Protein AF-A0A7R9LMQ8-F1 (afdb_monomer)

Secondary 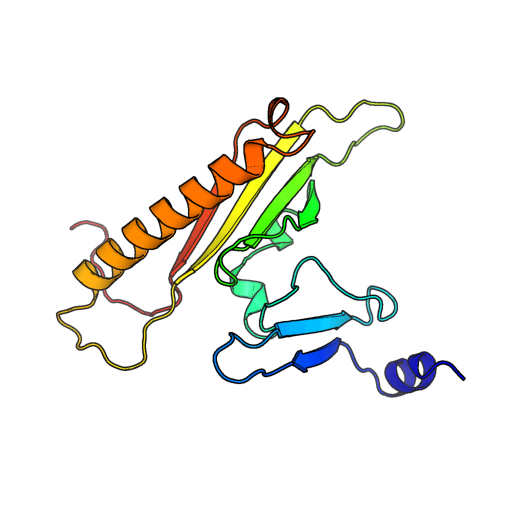structure (DSSP, 8-state):
--THHHHHHTT--EEEEEE--TTSPPEEEEEEGGGTT-B-GGGTTS-TTTGGGG-GGGGTTEEEEEEP-SSTT-EEEEEEEPPSSTTPPP--EEEEEEEEE---S---GGGHHHHHHHHHHHHHHHHHHHHHHHTTSTTGGGB-S-EEEEEE-S-----TT-

Structure (mmCIF, N/CA/C/O backbone):
data_AF-A0A7R9LMQ8-F1
#
_entry.id   AF-A0A7R9LMQ8-F1
#
loop_
_atom_site.group_PDB
_atom_site.id
_atom_site.type_symbol
_atom_site.label_atom_id
_atom_site.label_alt_id
_atom_site.label_comp_id
_atom_site.label_asym_id
_atom_site.label_entity_id
_atom_site.label_seq_id
_atom_site.pdbx_PDB_ins_code
_atom_site.Cartn_x
_atom_site.Cartn_y
_atom_site.Cartn_z
_atom_site.occupancy
_atom_site.B_iso_or_equiv
_atom_site.auth_seq_id
_atom_site.auth_comp_id
_atom_site.auth_asym_id
_atom_site.auth_atom_id
_atom_site.pdbx_PDB_model_num
ATOM 1 N N . MET A 1 1 ? -24.609 -24.306 -5.082 1.00 44.16 1 MET A N 1
ATOM 2 C CA . MET A 1 1 ? -23.343 -24.995 -4.746 1.00 44.16 1 MET A CA 1
ATOM 3 C C . MET A 1 1 ? -22.215 -23.982 -4.773 1.00 44.16 1 MET A C 1
ATOM 5 O O . MET A 1 1 ? -21.959 -23.384 -5.811 1.00 44.16 1 MET A O 1
ATOM 9 N N . THR A 1 2 ? -21.594 -23.713 -3.632 1.00 59.78 2 THR A N 1
ATOM 10 C CA . THR A 1 2 ? -20.476 -22.772 -3.517 1.00 59.78 2 THR A CA 1
ATOM 11 C C . THR A 1 2 ? -19.228 -23.406 -4.135 1.00 59.78 2 THR A C 1
ATOM 13 O O . THR A 1 2 ? -18.719 -24.389 -3.608 1.00 59.78 2 THR A O 1
ATOM 16 N N . ARG A 1 3 ? -18.695 -22.821 -5.219 1.00 84.44 3 ARG A N 1
ATOM 17 C CA . ARG A 1 3 ? -17.461 -23.268 -5.914 1.00 84.44 3 ARG A CA 1
ATOM 18 C C . ARG A 1 3 ? -16.195 -23.254 -5.032 1.00 84.44 3 ARG A C 1
ATOM 20 O O . ARG A 1 3 ? -15.119 -23.621 -5.485 1.00 84.44 3 ARG A O 1
ATOM 27 N N . LYS A 1 4 ? -16.316 -22.839 -3.766 1.00 89.44 4 LYS A N 1
ATOM 28 C CA . LYS A 1 4 ? -15.257 -22.843 -2.751 1.00 89.44 4 LYS A CA 1
ATOM 29 C C . LYS A 1 4 ? -14.644 -24.234 -2.565 1.00 89.44 4 LYS A C 1
ATOM 31 O O . LYS A 1 4 ? -13.426 -24.351 -2.619 1.00 89.44 4 LYS A O 1
ATOM 36 N N . ALA A 1 5 ? -15.470 -25.269 -2.395 1.00 91.50 5 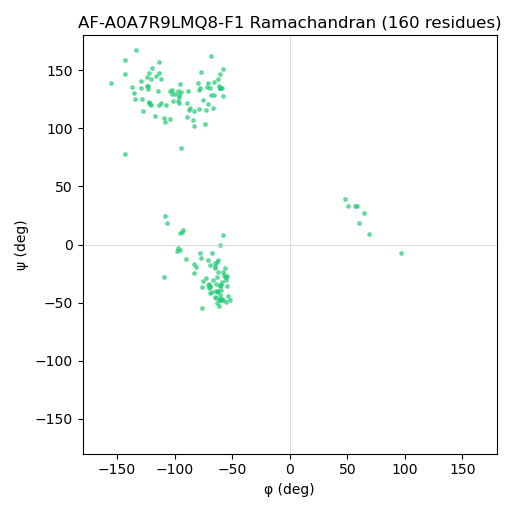ALA A N 1
ATOM 37 C CA . ALA A 1 5 ? -14.983 -26.633 -2.165 1.00 91.50 5 ALA A CA 1
ATOM 38 C C . ALA A 1 5 ? -14.124 -27.145 -3.337 1.00 91.50 5 ALA A C 1
ATOM 40 O O . ALA A 1 5 ? -13.111 -27.807 -3.123 1.00 91.50 5 ALA A O 1
ATOM 41 N N . ASP A 1 6 ? -14.474 -26.769 -4.571 1.00 93.88 6 ASP A N 1
ATOM 42 C CA . ASP A 1 6 ? -13.696 -27.127 -5.760 1.00 93.88 6 ASP A CA 1
ATOM 43 C C . ASP A 1 6 ? -12.327 -26.440 -5.775 1.00 93.88 6 ASP A C 1
ATOM 45 O O . ASP A 1 6 ? -11.325 -27.074 -6.102 1.00 93.88 6 ASP A O 1
ATOM 49 N N . LEU A 1 7 ? -12.253 -25.161 -5.388 1.00 94.31 7 LEU A N 1
ATOM 50 C CA . LEU A 1 7 ? -10.983 -24.432 -5.299 1.00 94.31 7 LEU A CA 1
ATOM 51 C C . LEU A 1 7 ? -10.056 -25.033 -4.230 1.00 94.31 7 LEU A C 1
ATOM 53 O O . LEU A 1 7 ? -8.853 -25.162 -4.456 1.00 94.31 7 LEU A O 1
ATOM 57 N N . GLU A 1 8 ? -10.613 -25.432 -3.082 1.00 93.69 8 GLU A N 1
ATOM 58 C CA . GLU A 1 8 ? -9.875 -26.107 -2.003 1.00 93.69 8 GLU A CA 1
ATOM 59 C C . GLU A 1 8 ? -9.363 -27.479 -2.444 1.00 93.69 8 GLU A C 1
ATOM 61 O O . GLU A 1 8 ? -8.180 -27.772 -2.271 1.00 93.69 8 GLU A O 1
ATOM 66 N N . LYS A 1 9 ? -10.214 -28.276 -3.105 1.00 95.75 9 LYS A N 1
ATOM 67 C CA . LYS A 1 9 ? -9.845 -29.585 -3.664 1.00 95.75 9 LYS A CA 1
ATOM 68 C C . LYS A 1 9 ? -8.640 -29.501 -4.607 1.00 95.75 9 LYS A C 1
ATOM 70 O O . LYS A 1 9 ? -7.808 -30.402 -4.611 1.00 95.75 9 LYS A O 1
ATOM 75 N N . HIS A 1 10 ? -8.523 -28.420 -5.379 1.00 95.81 10 HIS A N 1
ATOM 76 C CA . HIS A 1 10 ? -7.421 -28.206 -6.325 1.00 95.81 10 HIS A CA 1
ATOM 77 C C . HIS A 1 10 ? -6.251 -27.391 -5.745 1.00 95.81 10 HIS A C 1
ATOM 79 O O . HIS A 1 10 ? -5.364 -26.982 -6.490 1.00 95.81 10 HIS A O 1
ATOM 85 N N . SER A 1 11 ? -6.215 -27.151 -4.428 1.00 95.56 11 SER A N 1
ATOM 86 C CA . SER A 1 11 ? -5.126 -26.421 -3.754 1.00 95.56 11 SER A CA 1
ATOM 87 C C . SER A 1 11 ? -4.866 -25.009 -4.312 1.00 95.56 11 SER A C 1
ATOM 89 O O . SER A 1 11 ? -3.731 -24.519 -4.314 1.00 95.56 11 SER A O 1
ATOM 91 N N . ILE A 1 12 ? -5.913 -24.318 -4.776 1.00 95.50 12 ILE A N 1
ATOM 92 C CA . ILE A 1 12 ? -5.787 -22.973 -5.350 1.00 95.50 12 ILE A CA 1
ATOM 93 C C . ILE A 1 12 ? -5.535 -21.943 -4.241 1.00 95.50 12 ILE A C 1
ATOM 95 O O . ILE A 1 12 ? -6.435 -21.513 -3.535 1.00 95.50 12 ILE A O 1
ATOM 99 N N . ARG A 1 13 ? -4.297 -21.467 -4.083 1.00 93.69 13 ARG A N 1
ATOM 100 C CA . ARG A 1 13 ? -3.965 -20.510 -3.001 1.00 93.69 13 ARG A CA 1
ATOM 101 C C . ARG A 1 13 ? -4.627 -19.138 -3.160 1.00 93.69 13 ARG A C 1
ATOM 103 O O . ARG A 1 13 ? -4.861 -18.443 -2.167 1.00 93.69 13 ARG A O 1
ATOM 110 N N . ARG A 1 14 ? -4.855 -18.723 -4.405 1.00 92.75 14 ARG A N 1
ATOM 111 C CA . ARG A 1 14 ? -5.289 -17.378 -4.784 1.00 92.75 14 ARG A CA 1
ATOM 112 C C . ARG A 1 14 ? -6.021 -17.417 -6.120 1.00 92.75 14 ARG A C 1
ATOM 114 O O . ARG A 1 14 ? -5.540 -18.056 -7.048 1.00 92.75 14 ARG A O 1
ATOM 121 N N . VAL A 1 15 ? -7.101 -16.652 -6.225 1.00 93.69 15 VAL A N 1
ATOM 122 C CA . VAL A 1 15 ? -7.768 -16.314 -7.487 1.00 93.69 15 VAL A CA 1
ATOM 123 C C . VAL A 1 15 ? -7.802 -14.797 -7.607 1.00 93.69 15 VAL A C 1
ATOM 125 O O . VAL A 1 15 ? -8.145 -14.120 -6.639 1.00 93.69 15 VAL A O 1
ATOM 128 N N . THR A 1 16 ? -7.449 -14.263 -8.773 1.00 94.31 16 THR A N 1
ATOM 129 C CA . THR A 1 16 ? -7.455 -12.819 -9.019 1.00 94.31 16 THR A CA 1
ATOM 130 C C . THR A 1 16 ? -8.227 -12.515 -10.284 1.00 94.31 16 THR A C 1
ATOM 132 O O . THR A 1 16 ? -7.927 -13.058 -11.343 1.00 94.31 16 THR A O 1
ATOM 135 N N . PHE A 1 17 ? -9.213 -11.637 -10.163 1.00 94.75 17 PHE A N 1
ATOM 136 C CA . PHE A 1 17 ? -9.963 -11.112 -11.291 1.00 94.75 17 PHE A CA 1
ATOM 137 C C . PHE A 1 17 ? -9.376 -9.767 -11.688 1.00 94.75 17 PHE A C 1
ATOM 139 O O . PHE A 1 17 ? -9.139 -8.911 -10.833 1.00 94.75 17 PHE A O 1
ATOM 146 N N . ILE A 1 18 ? -9.144 -9.600 -12.985 1.00 93.75 18 ILE A N 1
ATOM 147 C CA . ILE A 1 18 ? -8.619 -8.370 -13.565 1.00 93.75 18 ILE A CA 1
ATOM 148 C C . ILE A 1 18 ? -9.719 -7.786 -14.439 1.00 93.75 18 ILE A C 1
ATOM 150 O O . ILE A 1 18 ? -10.191 -8.434 -15.372 1.00 93.75 18 ILE A O 1
ATOM 154 N N . VAL A 1 19 ? -10.144 -6.569 -14.116 1.00 93.12 19 VAL A N 1
ATOM 155 C CA . VAL A 1 19 ? -11.115 -5.817 -14.908 1.00 93.12 19 VAL A CA 1
ATOM 156 C C . VAL A 1 19 ? -10.359 -4.750 -15.681 1.00 93.12 19 VAL A C 1
ATOM 158 O O . VAL A 1 19 ? -9.889 -3.768 -15.101 1.00 93.12 19 VAL A O 1
ATOM 161 N N . CYS A 1 20 ? -10.256 -4.958 -16.989 1.00 92.75 20 CYS A N 1
ATOM 162 C CA . CYS A 1 20 ? -9.655 -4.017 -17.921 1.00 92.75 20 CYS A CA 1
ATOM 163 C C . CYS A 1 20 ? -10.758 -3.174 -18.564 1.00 92.75 20 CYS A C 1
ATOM 165 O O . CYS A 1 20 ? -11.715 -3.718 -19.109 1.00 92.75 20 CYS A O 1
ATOM 167 N N . ASP A 1 21 ? -10.617 -1.855 -18.495 1.00 88.56 21 ASP A N 1
ATOM 168 C CA . ASP A 1 21 ? -11.506 -0.896 -19.148 1.00 88.56 21 ASP A CA 1
ATOM 169 C C . ASP A 1 21 ? -10.662 -0.018 -20.076 1.00 88.56 21 ASP A C 1
ATOM 171 O O . ASP A 1 21 ? -9.479 0.232 -19.816 1.00 88.56 21 ASP A O 1
ATOM 175 N N . LYS A 1 22 ? -11.245 0.420 -21.190 1.00 88.12 22 LYS A N 1
ATOM 176 C CA . LYS A 1 22 ? -10.523 1.229 -22.169 1.00 88.12 22 LYS A CA 1
ATOM 177 C C . LYS A 1 22 ? -10.178 2.563 -21.497 1.00 88.12 22 LYS A C 1
ATOM 179 O O . LYS A 1 22 ? -11.044 3.201 -20.910 1.00 88.12 22 LYS A O 1
ATOM 184 N N . TYR A 1 23 ? -8.909 2.968 -21.563 1.00 85.69 23 TYR A N 1
ATOM 185 C CA . TYR A 1 23 ? -8.388 4.208 -20.958 1.00 85.69 23 TYR A CA 1
ATOM 186 C C . TYR A 1 23 ? -8.330 4.254 -19.419 1.00 85.69 23 TYR A C 1
ATOM 188 O O . TYR A 1 23 ? -8.033 5.310 -18.865 1.00 85.69 23 TYR A O 1
ATOM 196 N N . ARG A 1 24 ? -8.563 3.142 -18.708 1.00 83.94 24 ARG A N 1
ATOM 197 C CA . ARG A 1 24 ? -8.388 3.078 -17.247 1.00 83.94 24 ARG A CA 1
ATOM 198 C C . ARG A 1 24 ? -7.352 2.040 -16.852 1.00 83.94 24 ARG A C 1
ATOM 200 O O . ARG A 1 24 ? -7.164 1.035 -17.534 1.00 83.94 24 ARG A O 1
ATOM 207 N N . PHE A 1 25 ? -6.699 2.276 -15.717 1.00 82.06 25 PHE A N 1
ATOM 208 C CA . PHE A 1 25 ? -5.757 1.312 -15.164 1.00 82.06 25 PHE A CA 1
ATOM 209 C C . PHE A 1 25 ? -6.497 0.022 -14.739 1.00 82.06 25 PHE A C 1
ATOM 211 O O . PHE A 1 25 ? -7.623 0.112 -14.228 1.00 82.06 25 PHE A O 1
ATOM 218 N N . PRO A 1 26 ? -5.920 -1.175 -14.977 1.00 89.19 26 PRO A N 1
ATOM 219 C CA . PRO A 1 26 ? -6.576 -2.436 -14.650 1.00 89.19 26 PRO A CA 1
ATOM 220 C C . PRO A 1 26 ? -6.909 -2.543 -13.162 1.00 89.19 26 PRO A C 1
ATOM 222 O O . PRO A 1 26 ? -6.070 -2.286 -12.301 1.00 89.19 26 PRO A O 1
ATOM 225 N N . ARG A 1 27 ? -8.129 -2.984 -12.850 1.00 89.94 27 ARG A N 1
ATOM 226 C CA . ARG A 1 27 ? -8.566 -3.194 -11.466 1.00 89.94 27 ARG A CA 1
ATOM 227 C C . ARG A 1 27 ? -8.410 -4.658 -11.083 1.00 89.94 27 ARG A C 1
ATOM 229 O O . ARG A 1 27 ? -9.001 -5.527 -11.717 1.00 89.94 27 ARG A O 1
ATOM 236 N N . TYR A 1 28 ? -7.660 -4.903 -10.017 1.00 91.88 28 TYR A N 1
ATOM 237 C CA . TYR A 1 28 ? -7.396 -6.235 -9.475 1.00 91.88 28 TYR A CA 1
ATOM 238 C C . TYR A 1 28 ? -8.254 -6.510 -8.239 1.00 91.88 28 TYR A C 1
ATOM 240 O O . TYR A 1 28 ? -8.303 -5.682 -7.325 1.00 91.88 28 TYR A O 1
ATOM 248 N N . PHE A 1 29 ? -8.870 -7.690 -8.201 1.00 94.06 29 PHE A N 1
ATOM 249 C CA . PHE A 1 29 ? -9.648 -8.200 -7.071 1.00 94.06 29 PHE A CA 1
ATOM 250 C C . PHE A 1 29 ? -9.136 -9.589 -6.710 1.00 94.06 29 PHE A C 1
ATOM 252 O O . PHE A 1 29 ? -9.228 -10.514 -7.519 1.00 94.06 29 PHE A O 1
ATOM 259 N N . THR A 1 30 ? -8.564 -9.733 -5.518 1.00 93.56 30 THR A N 1
ATOM 260 C CA . THR A 1 30 ? -7.829 -10.940 -5.124 1.00 93.56 30 THR A CA 1
ATOM 261 C C . THR A 1 30 ? -8.535 -11.664 -3.992 1.00 93.56 30 THR A C 1
ATOM 263 O O . THR A 1 30 ? -8.876 -11.062 -2.985 1.00 93.56 30 THR A O 1
ATOM 266 N N . TYR A 1 31 ? -8.698 -12.975 -4.133 1.00 94.06 31 TYR A N 1
ATOM 267 C CA . TYR A 1 31 ? -9.368 -13.854 -3.180 1.00 94.06 31 TYR A CA 1
ATOM 268 C C . TYR A 1 31 ? -8.383 -14.938 -2.751 1.00 94.06 31 TYR A C 1
ATOM 270 O O . TYR A 1 31 ? -7.834 -15.648 -3.597 1.00 94.06 31 TYR A O 1
ATOM 278 N N . ARG A 1 32 ? -8.116 -15.062 -1.446 1.00 92.25 32 ARG A N 1
ATOM 279 C CA . ARG A 1 32 ? -7.079 -15.969 -0.917 1.00 92.25 32 ARG A CA 1
ATOM 280 C C . ARG A 1 32 ? -7.672 -17.125 -0.125 1.00 92.25 32 ARG A C 1
ATOM 282 O O . ARG A 1 32 ? -8.565 -16.921 0.695 1.00 92.25 32 ARG A O 1
ATOM 289 N N . PHE A 1 33 ? -7.071 -18.305 -0.265 1.00 93.50 33 PHE A N 1
ATOM 290 C CA . PHE A 1 33 ? -7.426 -19.505 0.498 1.00 93.50 33 PHE A CA 1
ATOM 291 C C . PHE A 1 33 ? -7.410 -19.260 2.016 1.00 93.50 33 PHE A C 1
ATOM 293 O O . PHE A 1 33 ? -8.360 -19.609 2.708 1.00 93.50 33 PHE A O 1
ATOM 300 N N . ARG A 1 34 ? -6.378 -18.567 2.528 1.00 90.62 34 ARG A N 1
ATOM 301 C CA . ARG A 1 34 ? -6.216 -18.281 3.970 1.00 90.62 34 ARG A CA 1
ATOM 302 C C . ARG A 1 34 ? -7.391 -17.520 4.598 1.00 90.62 34 ARG A C 1
ATOM 304 O O . ARG A 1 34 ? -7.569 -17.567 5.806 1.00 90.62 34 ARG A O 1
ATOM 311 N N . SER A 1 35 ? -8.143 -16.790 3.776 1.00 90.12 35 SER A N 1
ATOM 312 C CA . SER A 1 35 ? -9.297 -15.983 4.176 1.00 90.12 35 SER A CA 1
ATOM 313 C C . SER A 1 35 ? -10.611 -16.634 3.730 1.00 90.12 35 SER A C 1
ATOM 315 O O . SER A 1 35 ? -11.622 -15.955 3.596 1.00 90.12 35 SER A O 1
ATOM 317 N N . GLY A 1 36 ? -10.598 -17.935 3.414 1.00 92.56 36 GLY A N 1
ATOM 318 C CA . GLY A 1 36 ? -11.767 -18.662 2.923 1.00 92.56 36 GLY A CA 1
ATOM 319 C C . GLY A 1 36 ? -12.276 -18.179 1.562 1.00 92.56 36 GLY A C 1
ATOM 320 O O . GLY A 1 36 ? -13.467 -18.315 1.297 1.00 92.56 36 GLY A O 1
ATOM 321 N N . TYR A 1 37 ? -11.395 -17.616 0.726 1.00 93.38 37 TYR A N 1
ATOM 322 C CA . TYR A 1 37 ? -11.721 -16.939 -0.537 1.00 93.38 37 TYR A CA 1
ATOM 323 C C . TYR A 1 37 ? -12.675 -15.748 -0.384 1.00 93.38 37 TYR A C 1
ATOM 325 O O . TYR A 1 37 ? -13.456 -15.458 -1.286 1.00 93.38 37 TYR A O 1
ATOM 333 N N . VAL A 1 38 ? -12.592 -15.028 0.735 1.00 93.62 38 VAL A N 1
ATOM 334 C CA . VAL A 1 38 ? -13.103 -13.654 0.838 1.00 93.62 38 VAL A CA 1
ATOM 335 C C . VAL A 1 38 ? -12.115 -12.702 0.154 1.00 93.62 38 VAL A C 1
ATOM 337 O O . VAL A 1 38 ? -10.911 -12.983 0.105 1.00 93.62 38 VAL A O 1
ATOM 340 N N . GLU A 1 39 ? -12.626 -11.610 -0.421 1.00 93.12 39 GLU A N 1
ATOM 341 C CA . GLU A 1 39 ? -11.791 -10.608 -1.082 1.00 93.12 39 GLU A CA 1
ATOM 342 C C . GLU A 1 39 ? -10.792 -9.998 -0.095 1.00 93.12 39 GLU A C 1
ATOM 344 O O . GLU A 1 39 ? -11.123 -9.610 1.024 1.00 93.12 39 GLU A O 1
ATOM 349 N N . ASP A 1 40 ? -9.553 -9.896 -0.543 1.00 91.94 40 ASP A N 1
ATOM 350 C CA . ASP A 1 40 ? -8.448 -9.307 0.177 1.00 91.94 40 ASP A CA 1
ATOM 351 C C . ASP A 1 40 ? -8.287 -7.836 -0.210 1.00 91.94 40 ASP A C 1
ATOM 353 O O . ASP A 1 40 ? -7.488 -7.476 -1.078 1.00 91.94 40 ASP A O 1
ATOM 357 N N . THR A 1 41 ? -9.078 -6.984 0.438 1.00 91.38 41 THR A N 1
ATOM 358 C CA . THR A 1 41 ? -9.164 -5.547 0.139 1.00 91.38 41 THR A CA 1
ATOM 359 C C . THR A 1 41 ? -7.850 -4.798 0.358 1.00 91.38 41 THR A C 1
ATOM 361 O O . THR A 1 41 ? -7.615 -3.784 -0.292 1.00 91.38 41 THR A O 1
ATOM 364 N N . ILE A 1 42 ? -6.962 -5.329 1.204 1.00 91.38 42 ILE A N 1
ATOM 365 C CA . ILE A 1 42 ? -5.626 -4.775 1.463 1.00 91.38 42 ILE A CA 1
ATOM 366 C C . ILE A 1 42 ? -4.779 -4.713 0.188 1.00 91.38 42 ILE A C 1
ATOM 368 O O . ILE A 1 42 ? -4.014 -3.777 0.016 1.00 91.38 42 ILE A O 1
ATOM 372 N N . TYR A 1 43 ? -4.923 -5.674 -0.725 1.00 86.75 43 TYR A N 1
ATOM 373 C CA . TYR A 1 43 ? -4.168 -5.704 -1.985 1.00 86.75 43 TYR A CA 1
ATOM 374 C C . TYR A 1 43 ? -5.054 -5.373 -3.194 1.00 86.75 43 TYR A C 1
ATOM 376 O O . TYR A 1 43 ? -4.777 -5.805 -4.317 1.00 86.75 43 TYR A O 1
ATOM 384 N N . ARG A 1 44 ? -6.156 -4.645 -2.978 1.00 90.19 44 ARG A N 1
ATOM 385 C CA . ARG A 1 44 ? -7.049 -4.224 -4.060 1.00 90.19 44 ARG A CA 1
ATOM 386 C C . ARG A 1 44 ? -6.306 -3.305 -5.035 1.00 90.19 44 ARG A C 1
ATOM 388 O O . ARG A 1 44 ? -5.472 -2.500 -4.636 1.00 90.19 44 ARG A O 1
ATOM 395 N N . HIS A 1 45 ? -6.618 -3.455 -6.325 1.00 87.75 45 HIS A N 1
ATOM 396 C CA . HIS A 1 45 ? -5.993 -2.712 -7.432 1.00 87.75 45 HIS A CA 1
ATOM 397 C C . HIS A 1 45 ? -4.483 -2.921 -7.567 1.00 87.75 45 HIS A C 1
ATOM 399 O O . HIS A 1 45 ? -3.811 -2.175 -8.270 1.00 87.75 45 HIS A O 1
ATOM 405 N N . PHE A 1 46 ? -3.971 -3.995 -6.968 1.00 84.81 46 PHE A N 1
ATOM 406 C CA . PHE A 1 46 ? -2.574 -4.353 -7.056 1.00 84.81 46 PHE A CA 1
ATOM 407 C C . PHE A 1 46 ? -2.371 -5.737 -7.666 1.00 84.81 46 PHE A C 1
ATOM 409 O O . PHE A 1 46 ? -3.130 -6.665 -7.379 1.00 84.81 46 PHE A O 1
ATOM 416 N N . ASP A 1 47 ? -1.321 -5.883 -8.480 1.00 83.56 47 ASP A N 1
ATOM 417 C CA . ASP A 1 47 ? -0.904 -7.189 -8.985 1.00 83.56 47 ASP A CA 1
ATOM 418 C C . ASP A 1 47 ? -0.389 -8.044 -7.813 1.00 83.56 47 ASP A C 1
ATOM 420 O O . ASP A 1 47 ? 0.633 -7.723 -7.193 1.00 83.56 47 ASP A O 1
ATOM 424 N N . PRO A 1 48 ? -1.040 -9.174 -7.505 1.00 82.38 48 PRO A N 1
ATOM 425 C CA . PRO A 1 48 ? -0.643 -10.019 -6.390 1.00 82.38 48 PRO A CA 1
ATOM 426 C C . PRO A 1 48 ? 0.738 -10.657 -6.537 1.00 82.38 48 PRO A C 1
ATOM 428 O O . PRO A 1 48 ? 1.273 -11.152 -5.542 1.00 82.38 48 PRO A O 1
ATOM 431 N N . ALA A 1 49 ? 1.300 -10.719 -7.746 1.00 84.62 49 ALA A N 1
ATOM 432 C CA . ALA A 1 49 ? 2.677 -11.155 -7.954 1.00 84.62 49 ALA A CA 1
ATOM 433 C C . ALA A 1 49 ? 3.680 -10.119 -7.438 1.00 84.62 49 ALA A C 1
ATOM 435 O O . ALA A 1 49 ? 4.704 -10.495 -6.880 1.00 84.62 49 ALA A O 1
ATOM 436 N N . LEU A 1 50 ? 3.356 -8.830 -7.547 1.00 84.31 50 LEU A N 1
ATOM 437 C CA . LEU A 1 50 ? 4.213 -7.733 -7.101 1.00 84.31 50 LEU A CA 1
ATOM 438 C C . LEU A 1 50 ? 3.948 -7.339 -5.642 1.00 84.31 50 LEU A C 1
ATOM 440 O O . LEU A 1 50 ? 4.693 -6.545 -5.078 1.00 84.31 50 LEU A O 1
ATOM 444 N N . ALA A 1 51 ? 2.856 -7.825 -5.035 1.00 86.50 51 ALA A N 1
ATOM 445 C CA . ALA A 1 51 ? 2.323 -7.338 -3.754 1.00 86.50 51 ALA A CA 1
ATOM 446 C C . ALA A 1 51 ? 3.340 -7.338 -2.605 1.00 86.50 51 ALA A C 1
ATOM 448 O O . ALA A 1 51 ? 3.249 -6.530 -1.680 1.00 86.50 51 ALA A O 1
ATOM 449 N N . PHE A 1 52 ? 4.327 -8.230 -2.671 1.00 89.12 52 PHE A N 1
ATOM 450 C CA . PHE A 1 52 ? 5.396 -8.313 -1.684 1.00 89.12 52 PHE A CA 1
ATOM 451 C C . PHE A 1 52 ? 6.265 -7.048 -1.635 1.00 89.12 52 PHE A C 1
ATOM 453 O O . PHE A 1 52 ? 6.763 -6.717 -0.563 1.00 89.12 52 PHE A O 1
ATOM 460 N N . HIS A 1 53 ? 6.390 -6.309 -2.744 1.00 91.50 53 HIS A N 1
ATOM 461 C CA . HIS A 1 53 ? 7.141 -5.056 -2.800 1.00 91.50 53 HIS A CA 1
ATOM 462 C C . HIS A 1 53 ? 6.525 -3.954 -1.932 1.00 91.50 53 HIS A C 1
ATOM 464 O O . HIS A 1 53 ? 7.231 -3.027 -1.555 1.00 91.50 53 HIS A O 1
ATOM 470 N N . LEU A 1 54 ? 5.242 -4.049 -1.568 1.00 92.50 54 LEU A N 1
ATOM 471 C CA . LEU A 1 54 ? 4.639 -3.116 -0.615 1.00 92.50 54 LEU A CA 1
ATOM 472 C C . LEU A 1 54 ? 5.037 -3.423 0.833 1.00 92.50 54 LEU A C 1
ATOM 474 O O . LEU A 1 54 ? 4.759 -2.615 1.706 1.00 92.50 54 LEU A O 1
ATOM 478 N N . GLU A 1 55 ? 5.654 -4.569 1.128 1.00 94.19 55 GLU A N 1
ATOM 479 C CA . GLU A 1 55 ? 6.099 -4.957 2.474 1.00 94.19 55 GLU A CA 1
ATOM 480 C C . GLU A 1 55 ? 5.024 -4.834 3.573 1.00 94.19 55 GLU A C 1
ATOM 482 O O . GLU A 1 55 ? 5.324 -4.571 4.740 1.00 94.19 55 GLU A O 1
ATOM 487 N N . ILE A 1 56 ? 3.754 -5.077 3.230 1.00 92.88 56 ILE A N 1
ATOM 488 C CA . ILE A 1 56 ? 2.617 -4.987 4.167 1.00 92.88 56 ILE A CA 1
ATOM 489 C C . ILE A 1 56 ? 2.817 -5.866 5.411 1.00 92.88 56 ILE A C 1
ATOM 491 O O . ILE A 1 56 ? 2.356 -5.528 6.497 1.00 92.88 56 ILE A O 1
ATOM 495 N N . ASN A 1 57 ? 3.575 -6.961 5.298 1.00 92.31 57 ASN A N 1
ATOM 496 C CA . ASN A 1 57 ? 3.919 -7.825 6.430 1.00 92.31 57 ASN A CA 1
ATOM 497 C C . ASN A 1 57 ? 4.630 -7.083 7.579 1.00 92.31 57 ASN A C 1
ATOM 499 O O . ASN A 1 57 ? 4.511 -7.500 8.731 1.00 92.31 57 ASN A O 1
ATOM 503 N N . ARG A 1 58 ? 5.328 -5.972 7.303 1.00 96.12 58 ARG A N 1
ATOM 504 C CA . ARG A 1 58 ? 5.960 -5.130 8.336 1.00 96.12 58 ARG A CA 1
ATOM 505 C C . ARG A 1 58 ? 4.942 -4.384 9.198 1.00 96.12 58 ARG A C 1
ATOM 507 O O . ARG A 1 58 ? 5.275 -3.972 10.301 1.00 96.12 58 ARG A O 1
ATOM 514 N N . LEU A 1 59 ? 3.699 -4.265 8.734 1.00 96.00 59 LEU A N 1
ATOM 515 C CA . LEU A 1 59 ? 2.594 -3.624 9.446 1.00 96.00 59 LEU A CA 1
ATOM 516 C C . LEU A 1 59 ? 1.749 -4.609 10.271 1.00 96.00 59 LEU A C 1
ATOM 518 O O . LEU A 1 59 ? 0.676 -4.251 10.740 1.00 96.00 59 LEU A O 1
ATOM 522 N N . ARG A 1 60 ? 2.209 -5.851 10.483 1.00 93.81 60 ARG A N 1
ATOM 523 C CA . ARG A 1 60 ? 1.447 -6.915 11.175 1.00 93.81 60 ARG A CA 1
ATOM 524 C C . ARG A 1 60 ? 0.957 -6.568 12.589 1.00 93.81 60 ARG A C 1
ATOM 526 O O . ARG A 1 60 ? 0.049 -7.238 13.082 1.00 93.81 60 ARG A O 1
ATOM 533 N N . ASN A 1 61 ? 1.569 -5.573 13.230 1.00 93.88 61 ASN A N 1
ATOM 534 C CA . ASN A 1 61 ? 1.207 -5.087 14.564 1.00 93.88 61 ASN A CA 1
ATOM 535 C C . ASN A 1 61 ? -0.040 -4.184 14.548 1.00 93.88 61 ASN A C 1
ATOM 537 O O . ASN A 1 61 ? -0.549 -3.839 15.610 1.00 93.88 61 ASN A O 1
ATOM 541 N N . TYR A 1 62 ? -0.536 -3.834 13.361 1.00 95.44 62 TYR A N 1
ATOM 542 C CA . TYR A 1 62 ? -1.723 -3.018 13.156 1.00 95.44 62 TYR A CA 1
ATOM 543 C C . TYR A 1 62 ? -2.835 -3.846 12.507 1.00 95.44 62 TYR A C 1
ATOM 545 O O . TYR A 1 62 ? -2.579 -4.744 11.697 1.00 95.44 62 TYR A O 1
ATOM 553 N N . ASP A 1 63 ? -4.073 -3.525 12.854 1.00 94.38 63 ASP A N 1
ATOM 554 C CA . ASP A 1 63 ? -5.247 -3.861 12.062 1.00 94.38 63 ASP A CA 1
ATOM 555 C C . ASP A 1 63 ? -5.404 -2.792 10.984 1.00 94.38 63 ASP A C 1
ATOM 557 O O . ASP A 1 63 ? -5.575 -1.609 11.284 1.00 94.38 63 ASP A O 1
ATOM 561 N N . LEU A 1 64 ? -5.255 -3.211 9.727 1.00 95.69 64 LEU A N 1
ATOM 562 C CA . LEU A 1 64 ? -5.210 -2.310 8.583 1.00 95.69 64 LEU A CA 1
ATOM 563 C C . LEU A 1 64 ? -6.580 -2.165 7.933 1.00 95.69 64 LEU A C 1
ATOM 565 O O . LEU A 1 64 ? -7.275 -3.147 7.675 1.00 95.69 64 LEU A O 1
ATOM 569 N N . GLU A 1 65 ? -6.893 -0.932 7.577 1.00 95.06 65 GLU A N 1
ATOM 570 C CA . GLU A 1 65 ? -8.030 -0.540 6.764 1.00 95.06 65 GLU A CA 1
ATOM 571 C C . GLU A 1 65 ? -7.497 0.187 5.526 1.00 95.06 65 GLU A C 1
ATOM 573 O O . GLU A 1 65 ? -6.773 1.172 5.648 1.00 95.06 65 GLU A O 1
ATOM 578 N N . ALA A 1 66 ? -7.793 -0.328 4.330 1.00 94.88 66 ALA A N 1
ATOM 579 C CA . ALA A 1 66 ? -7.378 0.314 3.085 1.00 94.88 66 ALA A CA 1
ATOM 580 C C . ALA A 1 66 ? -8.254 1.544 2.819 1.00 94.88 66 ALA A C 1
ATOM 582 O O . ALA A 1 66 ? -9.479 1.425 2.747 1.00 94.88 66 ALA A O 1
ATOM 583 N N . ILE A 1 67 ? -7.623 2.703 2.650 1.00 94.81 67 ILE A N 1
ATOM 584 C CA . ILE A 1 67 ? -8.299 3.962 2.337 1.00 94.81 67 ILE A CA 1
ATOM 585 C C . ILE A 1 67 ? -8.249 4.167 0.817 1.00 94.81 67 ILE A C 1
ATOM 587 O O . ILE A 1 67 ? -7.172 4.040 0.229 1.00 94.81 67 ILE A O 1
ATOM 591 N N . PRO A 1 68 ? -9.386 4.444 0.153 1.00 91.19 68 PRO A N 1
ATOM 592 C CA . PRO A 1 68 ? -9.398 4.753 -1.271 1.00 91.19 68 PRO A CA 1
ATOM 593 C C . PRO A 1 68 ? -8.572 6.004 -1.580 1.00 91.19 68 PRO A C 1
ATOM 595 O O . PRO A 1 68 ? -8.724 7.022 -0.912 1.00 91.19 68 PRO A O 1
ATOM 598 N N . THR A 1 69 ? -7.752 5.921 -2.620 1.00 91.31 69 THR A N 1
ATOM 599 C CA . THR A 1 69 ? -6.902 7.003 -3.129 1.00 91.31 69 THR A CA 1
ATOM 600 C C . THR A 1 69 ? -7.363 7.425 -4.521 1.00 91.31 69 THR A C 1
ATOM 602 O O . THR A 1 69 ? -8.012 6.647 -5.237 1.00 91.31 69 THR A O 1
ATOM 605 N N . ALA A 1 70 ? -7.037 8.651 -4.931 1.00 87.88 70 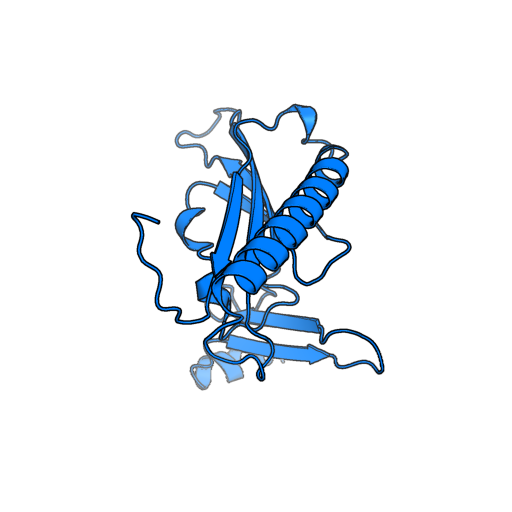ALA A N 1
ATOM 606 C CA . ALA A 1 70 ? -7.290 9.100 -6.301 1.00 87.88 70 ALA A CA 1
ATOM 607 C C . ALA A 1 70 ? -6.364 8.372 -7.290 1.00 87.88 70 ALA A C 1
ATOM 609 O O . ALA A 1 70 ? -6.775 8.003 -8.398 1.00 87.88 70 ALA A O 1
ATOM 610 N N . SER A 1 71 ? -5.127 8.107 -6.866 1.00 85.19 71 SER A N 1
ATOM 611 C CA . SER A 1 71 ? -4.132 7.373 -7.642 1.00 85.19 71 SER A CA 1
ATOM 612 C C . SER A 1 71 ? -4.069 5.889 -7.282 1.00 85.19 71 SER A C 1
ATOM 614 O O . SER A 1 71 ? -3.698 5.509 -6.175 1.00 85.19 71 SER A O 1
ATOM 616 N N . GLN A 1 72 ? -4.287 5.007 -8.267 1.00 83.62 72 GLN A N 1
ATOM 617 C CA . GLN A 1 72 ? -4.110 3.553 -8.090 1.00 83.62 72 GLN A CA 1
ATOM 618 C C . GLN A 1 72 ? -2.643 3.130 -7.869 1.00 83.62 72 GLN A C 1
ATOM 620 O O . GLN A 1 72 ? -2.380 1.959 -7.601 1.00 83.62 72 GLN A O 1
ATOM 625 N N . LYS A 1 73 ? -1.681 4.057 -8.000 1.00 85.50 73 LYS A N 1
ATOM 626 C CA . LYS A 1 73 ? -0.270 3.829 -7.648 1.00 85.50 73 LYS A CA 1
ATOM 627 C C . LYS A 1 73 ? -0.005 4.020 -6.151 1.00 85.50 73 LYS A C 1
ATOM 629 O O . LYS A 1 73 ? 1.046 3.590 -5.669 1.00 85.50 73 LYS A O 1
ATOM 634 N N . MET A 1 74 ? -0.920 4.679 -5.439 1.00 92.25 74 MET A N 1
ATOM 635 C CA . MET A 1 74 ? -0.806 4.961 -4.015 1.00 92.25 74 MET A CA 1
ATOM 636 C C . MET A 1 74 ? -1.652 3.985 -3.215 1.00 92.25 74 MET A C 1
ATOM 638 O O . MET A 1 74 ? -2.860 3.879 -3.412 1.00 92.25 74 MET A O 1
ATOM 642 N N . HIS A 1 75 ? -1.006 3.285 -2.286 1.00 94.62 75 HIS A N 1
ATOM 643 C CA . HIS A 1 75 ? -1.681 2.410 -1.340 1.00 94.62 75 HIS A CA 1
ATOM 644 C C . HIS A 1 75 ? -1.634 3.038 0.042 1.00 94.62 75 HIS A C 1
ATOM 646 O O . HIS A 1 75 ? -0.590 3.035 0.699 1.00 94.62 75 HIS A O 1
ATOM 652 N N . LEU A 1 76 ? -2.772 3.571 0.469 1.00 96.06 76 LEU A N 1
ATOM 653 C CA . LEU A 1 76 ? -2.939 4.208 1.763 1.00 96.06 76 LEU A CA 1
ATOM 654 C C . LEU A 1 76 ? -3.693 3.274 2.713 1.00 96.06 76 LEU A C 1
ATOM 656 O O . LEU A 1 76 ? -4.738 2.716 2.373 1.00 96.06 76 LEU A O 1
ATOM 660 N N . TYR A 1 77 ? -3.168 3.129 3.925 1.00 97.06 77 TYR A N 1
ATOM 661 C CA . TYR A 1 77 ? -3.775 2.321 4.975 1.00 97.06 77 TYR A CA 1
ATOM 662 C C . TYR A 1 77 ? -3.899 3.116 6.264 1.00 97.06 77 TYR A C 1
ATOM 664 O O . TYR A 1 77 ? -2.924 3.713 6.715 1.00 97.06 77 TYR A O 1
ATOM 672 N N . LEU A 1 78 ? -5.059 3.043 6.905 1.00 97.38 78 LEU A N 1
ATOM 673 C CA . LEU A 1 78 ? -5.210 3.390 8.310 1.00 97.38 78 LEU A CA 1
ATOM 674 C C . LEU A 1 78 ? -4.879 2.153 9.151 1.00 97.38 78 LEU A C 1
ATOM 676 O O . LEU A 1 78 ? -5.545 1.124 9.047 1.00 97.38 78 LEU A O 1
ATOM 680 N N . GLY A 1 79 ? -3.845 2.242 9.978 1.00 96.94 79 GLY A N 1
ATOM 681 C CA . GLY A 1 79 ? -3.478 1.212 10.937 1.00 96.94 79 GLY A CA 1
ATOM 682 C C . GLY A 1 79 ? -3.974 1.548 12.335 1.00 96.94 79 GLY A C 1
ATOM 683 O O . GLY A 1 79 ? -3.721 2.639 12.839 1.00 96.94 79 GLY A O 1
ATOM 684 N N . LYS A 1 80 ? -4.646 0.588 12.971 1.00 95.75 80 LYS A N 1
ATOM 685 C CA . LYS A 1 80 ? -5.060 0.635 14.380 1.00 95.75 80 LYS A CA 1
ATOM 686 C C . LYS A 1 80 ? -4.173 -0.334 15.150 1.00 95.75 80 LYS A C 1
ATOM 688 O O . LYS A 1 80 ? -4.125 -1.508 14.785 1.00 95.75 80 LYS A O 1
ATOM 693 N N . ALA A 1 81 ? -3.416 0.129 16.141 1.00 94.81 81 ALA A N 1
ATOM 694 C CA . ALA A 1 81 ? -2.507 -0.761 16.858 1.00 94.81 81 ALA A CA 1
ATOM 695 C C . ALA A 1 81 ? -3.280 -1.895 17.542 1.00 94.81 81 ALA A C 1
ATOM 697 O O . ALA A 1 81 ? -4.312 -1.672 18.180 1.00 94.81 81 ALA A O 1
ATOM 698 N N . LYS A 1 82 ? -2.773 -3.123 17.415 1.00 92.56 82 LYS A N 1
ATOM 699 C CA . LYS A 1 82 ? -3.375 -4.285 18.067 1.00 92.56 82 LYS A CA 1
ATOM 700 C C . LYS A 1 82 ? -3.192 -4.182 19.572 1.00 92.56 82 LYS A C 1
ATOM 702 O O . LYS A 1 82 ? -2.079 -4.007 20.065 1.00 92.56 82 LYS A O 1
ATOM 707 N N . VAL A 1 83 ? -4.291 -4.326 20.299 1.00 86.75 83 VAL A N 1
ATOM 708 C CA . VAL A 1 83 ? -4.283 -4.269 21.760 1.00 86.75 83 VAL A CA 1
ATOM 709 C C . VAL A 1 83 ? -3.761 -5.590 22.324 1.00 86.75 83 VAL A C 1
ATOM 711 O O . VAL A 1 83 ? -4.169 -6.662 21.882 1.00 86.75 83 VAL A O 1
ATOM 714 N N . MET A 1 84 ? -2.865 -5.520 23.311 1.00 73.31 84 MET A N 1
ATOM 715 C CA . MET A 1 84 ? -2.313 -6.710 23.972 1.00 73.31 84 MET A CA 1
ATOM 716 C C . MET A 1 84 ? -3.217 -7.265 25.084 1.00 73.31 84 MET A C 1
ATOM 718 O O . MET A 1 84 ? -3.146 -8.456 25.376 1.00 73.31 84 MET A O 1
ATOM 722 N N . ALA A 1 85 ? -4.076 -6.434 25.684 1.00 77.25 85 ALA A N 1
ATOM 723 C CA . ALA A 1 85 ? -4.967 -6.810 26.781 1.00 77.25 85 ALA A CA 1
ATOM 724 C C . ALA A 1 85 ? -6.448 -6.507 26.459 1.00 77.25 85 ALA A C 1
ATOM 726 O O . ALA A 1 85 ? -6.758 -5.416 25.970 1.00 77.25 85 ALA A O 1
ATOM 727 N N . PRO A 1 86 ? -7.391 -7.422 26.758 1.00 73.44 86 PRO A N 1
ATOM 728 C CA . PRO A 1 86 ? -8.821 -7.159 26.607 1.00 73.44 86 PRO A CA 1
ATOM 729 C C . PRO A 1 86 ? -9.261 -5.943 27.440 1.00 73.44 86 PRO A C 1
ATOM 731 O O . PRO A 1 86 ? -8.999 -5.887 28.638 1.00 73.44 86 PRO A O 1
ATOM 734 N N . GLY A 1 87 ? -9.942 -4.977 26.815 1.00 74.31 87 GLY A N 1
ATOM 735 C CA . GLY A 1 87 ? -10.511 -3.799 27.491 1.00 74.31 87 GLY A CA 1
ATOM 736 C C . GLY A 1 87 ? -9.656 -2.527 27.452 1.00 74.31 87 GLY A C 1
ATOM 737 O O . GLY A 1 87 ? -10.145 -1.463 27.828 1.00 74.31 87 GLY A O 1
ATOM 738 N N . GLN A 1 88 ? -8.419 -2.591 26.956 1.00 80.94 88 GLN A N 1
ATOM 739 C CA . GLN A 1 88 ? -7.609 -1.393 26.737 1.00 80.94 88 GLN A CA 1
ATOM 740 C C . GLN A 1 88 ? -8.037 -0.683 25.442 1.00 80.94 88 GLN A C 1
ATOM 742 O O . GLN A 1 88 ? -8.223 -1.307 24.396 1.00 80.94 88 GLN A O 1
ATOM 747 N N . GLN A 1 89 ? -8.214 0.639 25.515 1.00 80.94 89 GLN A N 1
ATOM 748 C CA . GLN A 1 89 ? -8.538 1.449 24.341 1.00 80.94 89 GLN A CA 1
ATOM 749 C C . GLN A 1 89 ? -7.324 1.557 23.413 1.00 80.94 89 GLN A C 1
ATOM 751 O O . GLN A 1 89 ? -6.197 1.749 23.870 1.00 80.94 89 GLN A O 1
ATOM 756 N N . VAL A 1 90 ? -7.564 1.461 22.103 1.00 85.06 90 VAL A N 1
ATOM 757 C CA . VAL A 1 90 ? -6.541 1.728 21.086 1.00 85.06 90 VAL A CA 1
ATOM 758 C C . VAL A 1 90 ? -6.271 3.228 21.068 1.00 85.06 90 VAL A C 1
ATOM 760 O O . VAL A 1 90 ? -7.187 4.015 20.830 1.00 85.06 90 VAL A O 1
ATOM 763 N N . THR A 1 91 ? -5.023 3.614 21.314 1.00 87.31 91 THR A N 1
ATOM 764 C CA . THR A 1 91 ? -4.572 5.012 21.255 1.00 87.31 91 THR A CA 1
ATOM 765 C C . THR A 1 91 ? -3.668 5.284 20.058 1.00 87.31 91 THR A C 1
ATOM 767 O O . THR A 1 91 ? -3.657 6.406 19.574 1.00 87.31 91 THR A O 1
ATOM 770 N N . ASP A 1 92 ? -2.940 4.273 19.572 1.00 93.12 92 ASP A N 1
ATOM 771 C CA . ASP A 1 92 ? -2.014 4.391 18.438 1.00 93.12 92 ASP A CA 1
ATOM 772 C C . ASP A 1 92 ? -2.757 4.122 17.118 1.00 93.12 92 ASP A C 1
ATOM 774 O O . ASP A 1 92 ? -3.187 2.994 16.826 1.00 93.12 92 ASP A O 1
ATOM 778 N N . PHE A 1 93 ? -2.922 5.194 16.343 1.00 96.56 93 PHE A N 1
ATOM 779 C CA . PHE A 1 93 ? -3.475 5.198 14.996 1.00 96.56 93 PHE A CA 1
ATOM 780 C C . PHE A 1 93 ? -2.456 5.830 14.060 1.00 96.56 93 PHE A C 1
ATOM 782 O O . PHE A 1 93 ? -1.911 6.881 14.374 1.00 96.56 93 PHE A O 1
ATOM 789 N N . ARG A 1 94 ? -2.239 5.244 12.881 1.00 97.56 94 ARG A N 1
ATOM 790 C CA . ARG A 1 94 ? -1.299 5.803 11.898 1.00 97.56 94 ARG A CA 1
ATOM 791 C C . ARG A 1 94 ? -1.801 5.628 10.485 1.00 97.56 94 ARG A C 1
ATOM 793 O O . ARG A 1 94 ? -2.393 4.600 10.157 1.00 97.56 94 ARG A O 1
ATOM 800 N N . PHE A 1 95 ? -1.482 6.580 9.629 1.00 98.19 95 PHE A N 1
ATOM 801 C CA . PHE A 1 95 ? -1.545 6.406 8.191 1.00 98.19 95 PHE A CA 1
ATOM 802 C C . PHE A 1 95 ? -0.225 5.856 7.655 1.00 98.19 95 PHE A C 1
ATOM 804 O O . PHE A 1 95 ? 0.861 6.353 7.957 1.00 98.19 95 PHE A O 1
ATOM 811 N N . PHE A 1 96 ? -0.338 4.828 6.821 1.00 98.00 96 PHE A N 1
A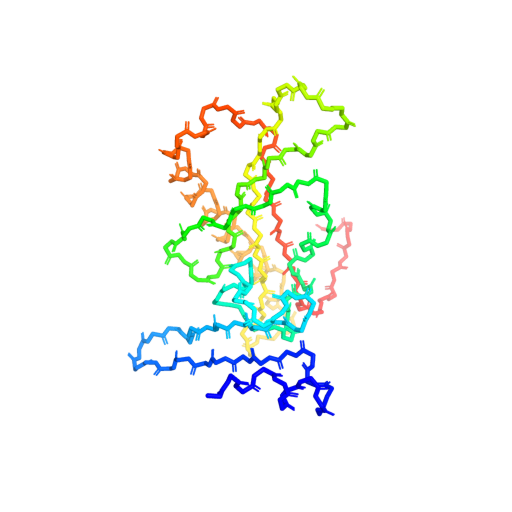TOM 812 C CA . PHE A 1 96 ? 0.763 4.235 6.079 1.00 98.00 96 PHE A CA 1
ATOM 813 C C . PHE A 1 96 ? 0.511 4.421 4.589 1.00 98.00 96 PHE A C 1
ATOM 815 O O . PHE A 1 96 ? -0.367 3.762 4.032 1.00 98.00 96 PHE A O 1
ATOM 822 N N . VAL A 1 97 ? 1.301 5.270 3.937 1.00 96.94 97 VAL A N 1
ATOM 823 C CA . VAL A 1 97 ? 1.327 5.371 2.474 1.00 96.94 97 VAL A CA 1
ATOM 824 C C . VAL A 1 97 ? 2.449 4.488 1.955 1.00 96.94 97 VAL A C 1
ATOM 826 O O . VAL A 1 97 ? 3.571 4.522 2.463 1.00 96.94 97 VAL A O 1
ATOM 829 N N . ARG A 1 98 ? 2.156 3.655 0.960 1.00 95.69 98 ARG A N 1
ATOM 830 C CA . ARG A 1 98 ? 3.122 2.743 0.348 1.00 95.69 98 ARG A CA 1
ATOM 831 C C . ARG A 1 98 ? 2.990 2.797 -1.165 1.00 95.69 98 ARG A C 1
ATOM 833 O O . ARG A 1 98 ? 1.894 2.637 -1.697 1.00 95.69 98 ARG A O 1
ATOM 840 N N . THR A 1 99 ? 4.108 2.971 -1.858 1.00 93.25 99 THR A N 1
ATOM 841 C CA . THR A 1 99 ? 4.140 2.992 -3.322 1.00 93.25 99 THR A CA 1
ATOM 842 C C . THR A 1 99 ? 5.399 2.329 -3.863 1.00 93.25 99 THR A C 1
ATOM 844 O O . THR A 1 99 ? 6.398 2.156 -3.160 1.00 93.25 99 THR A O 1
ATOM 847 N N . ILE A 1 100 ? 5.321 1.904 -5.120 1.00 90.25 100 ILE A N 1
ATOM 848 C CA . ILE A 1 100 ? 6.386 1.202 -5.822 1.00 90.25 100 ILE A CA 1
ATOM 849 C C . ILE A 1 100 ? 6.744 1.997 -7.069 1.00 90.25 100 ILE A C 1
ATOM 851 O O . ILE A 1 100 ? 5.916 2.196 -7.961 1.00 90.25 100 ILE A O 1
ATOM 855 N N . ILE A 1 101 ? 8.008 2.387 -7.141 1.00 87.00 101 ILE A N 1
ATOM 856 C CA . ILE A 1 101 ? 8.607 3.074 -8.274 1.00 87.00 101 ILE A CA 1
ATOM 857 C C . ILE A 1 101 ? 9.128 2.006 -9.218 1.00 87.00 101 ILE A C 1
ATOM 859 O O . ILE A 1 101 ? 9.931 1.147 -8.845 1.00 87.00 101 ILE A O 1
ATOM 863 N N . ARG A 1 102 ? 8.630 2.047 -10.451 1.00 79.69 102 ARG A N 1
ATOM 864 C CA . ARG A 1 102 ? 9.049 1.176 -11.547 1.00 79.69 102 ARG A CA 1
ATOM 865 C C . ARG A 1 102 ? 9.665 2.039 -12.631 1.00 79.69 102 ARG A C 1
ATOM 867 O O . ARG A 1 102 ? 9.210 3.152 -12.868 1.00 79.69 102 ARG A O 1
ATOM 874 N N . HIS A 1 103 ? 10.671 1.495 -13.294 1.00 71.06 103 HIS A N 1
ATOM 875 C CA . HIS A 1 103 ? 11.228 2.095 -14.493 1.00 71.06 103 HIS A CA 1
ATOM 876 C C . HIS A 1 103 ? 10.220 1.908 -15.633 1.00 71.06 103 HIS A C 1
ATOM 878 O O . HIS A 1 1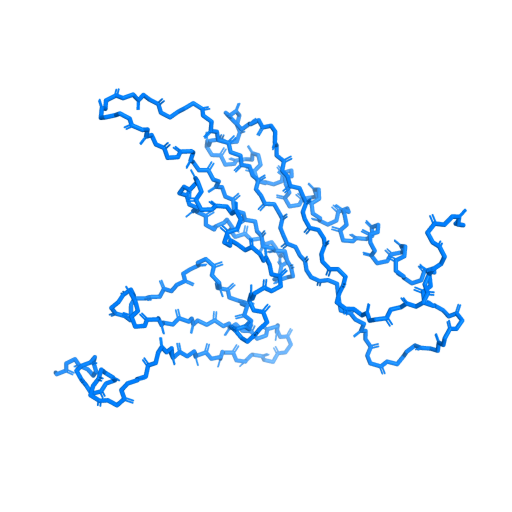03 ? 9.675 0.814 -15.781 1.00 71.06 103 HIS A O 1
ATOM 884 N N . SER A 1 104 ? 9.959 2.936 -16.437 1.00 59.47 104 SER A N 1
ATOM 885 C CA . SER A 1 104 ? 9.398 2.722 -17.774 1.00 59.47 104 SER A CA 1
ATOM 886 C C . SER A 1 104 ? 10.484 2.056 -18.619 1.00 59.47 104 SER A C 1
ATOM 888 O O . SER A 1 104 ? 11.637 2.457 -18.539 1.00 59.47 104 SER A 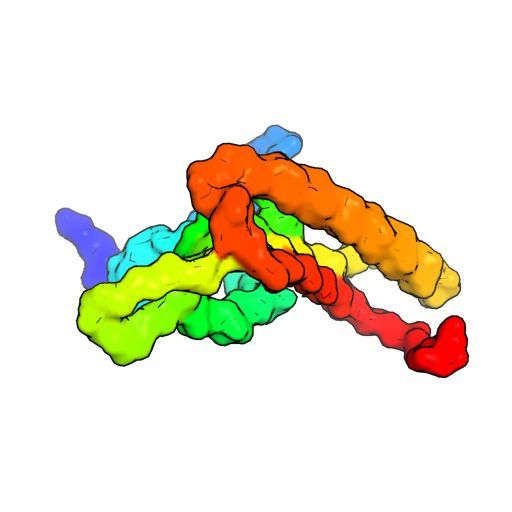O 1
ATOM 890 N N . ASP A 1 105 ? 10.166 1.017 -19.386 1.00 53.88 105 ASP A N 1
ATOM 891 C CA . ASP A 1 105 ? 11.131 0.063 -19.971 1.00 53.88 105 ASP A CA 1
ATOM 892 C C . ASP A 1 105 ? 12.241 0.634 -20.905 1.00 53.88 105 ASP A C 1
ATOM 894 O O . ASP A 1 105 ? 12.987 -0.140 -21.497 1.00 53.88 105 ASP A O 1
ATOM 898 N N . LEU A 1 106 ? 12.417 1.957 -21.043 1.00 51.94 106 LEU A N 1
ATOM 899 C CA . LEU A 1 106 ? 13.378 2.597 -21.953 1.00 51.94 106 LEU A CA 1
ATOM 900 C C . LEU A 1 106 ? 14.040 3.869 -21.381 1.00 51.94 106 LEU A C 1
ATOM 902 O O . LEU A 1 106 ? 13.696 4.974 -21.793 1.00 51.94 106 LEU A O 1
ATOM 906 N N . ILE A 1 107 ? 15.036 3.747 -20.497 1.00 54.50 107 ILE A N 1
ATOM 907 C CA . ILE A 1 107 ? 15.956 4.866 -20.192 1.00 54.50 107 ILE A CA 1
ATOM 908 C C . ILE A 1 107 ? 17.401 4.342 -20.126 1.00 54.50 107 ILE A C 1
ATOM 910 O O . ILE A 1 107 ? 17.662 3.266 -19.586 1.00 54.50 107 ILE A O 1
ATOM 914 N N . THR A 1 108 ? 18.323 5.075 -20.754 1.00 55.34 108 THR A N 1
ATOM 915 C CA . THR A 1 108 ? 19.765 4.799 -20.841 1.00 55.34 108 THR A CA 1
ATOM 916 C C . THR A 1 108 ? 20.476 4.948 -19.488 1.00 55.34 108 THR A C 1
ATOM 918 O O . THR A 1 108 ? 19.962 5.573 -18.561 1.00 55.34 108 THR A O 1
ATOM 921 N N . LYS A 1 109 ? 21.686 4.376 -19.371 1.00 53.66 109 LYS A N 1
ATOM 922 C CA . LYS A 1 109 ? 22.506 4.362 -18.141 1.00 53.66 109 LYS A CA 1
ATOM 923 C C . LYS A 1 109 ? 22.777 5.752 -17.554 1.00 53.66 109 LYS A C 1
ATOM 925 O O . LYS A 1 109 ? 22.939 5.855 -16.345 1.00 53.66 109 LYS A O 1
ATOM 930 N N . GLU A 1 110 ? 22.848 6.795 -18.376 1.00 52.91 110 GLU A N 1
ATOM 931 C CA . GLU A 1 110 ? 23.199 8.147 -17.926 1.00 52.91 110 GLU A CA 1
ATOM 932 C C . GLU A 1 110 ? 22.018 8.916 -17.312 1.00 52.91 110 GLU A C 1
ATOM 934 O O . GLU A 1 110 ? 22.233 9.848 -16.545 1.00 52.91 110 GLU A O 1
ATOM 939 N N . ALA A 1 111 ? 20.776 8.510 -17.579 1.00 56.59 111 ALA A N 1
ATOM 940 C CA . ALA A 1 111 ? 19.581 9.186 -17.074 1.00 56.59 111 ALA A CA 1
ATOM 941 C C . ALA A 1 111 ? 19.025 8.558 -15.778 1.00 56.59 111 ALA A C 1
ATOM 943 O O . ALA A 1 111 ? 17.942 8.922 -15.334 1.00 56.59 111 ALA A O 1
ATOM 944 N N . SER A 1 112 ? 19.747 7.627 -15.138 1.00 69.00 112 SER A N 1
ATOM 945 C CA . SER A 1 112 ? 19.198 6.828 -14.034 1.00 69.00 112 SER A CA 1
ATOM 946 C C . SER A 1 112 ? 19.084 7.560 -12.693 1.00 69.00 112 SER A C 1
ATOM 948 O O . SER A 1 112 ? 18.130 7.299 -11.969 1.00 69.00 112 SER A O 1
ATOM 950 N N . TYR A 1 113 ? 20.022 8.443 -12.322 1.00 75.56 113 TYR A N 1
ATOM 951 C CA . TYR A 1 113 ? 19.958 9.131 -11.018 1.00 75.56 113 TYR A CA 1
ATOM 952 C C . TYR A 1 113 ? 18.924 10.253 -11.018 1.00 75.56 113 TYR A C 1
ATOM 954 O O . TYR A 1 113 ? 18.008 10.239 -10.203 1.00 75.56 113 TYR A O 1
ATOM 962 N N . GLU A 1 114 ? 19.033 11.179 -11.970 1.00 79.12 114 GLU A N 1
ATOM 963 C CA . GLU A 1 114 ? 18.115 12.314 -12.089 1.00 79.12 114 GLU A CA 1
ATOM 964 C C . GLU A 1 114 ? 16.669 11.839 -12.286 1.00 79.12 114 GLU A C 1
ATOM 966 O O . GLU A 1 114 ? 15.754 12.359 -11.655 1.00 79.12 114 GLU A O 1
ATOM 971 N N . PHE A 1 115 ? 16.455 10.773 -13.070 1.00 78.62 115 PHE A N 1
ATOM 972 C CA . PHE A 1 115 ? 15.141 10.142 -13.180 1.00 78.62 115 PHE A CA 1
ATOM 973 C C . PHE A 1 115 ? 14.628 9.623 -11.834 1.00 78.62 115 PHE A C 1
ATOM 975 O O . PHE A 1 115 ? 13.479 9.889 -11.494 1.00 78.62 115 PHE A O 1
ATOM 982 N N . LEU A 1 116 ? 15.446 8.892 -11.062 1.00 81.06 116 LEU A N 1
ATOM 983 C CA . LEU A 1 116 ? 15.011 8.400 -9.753 1.00 81.06 116 LEU A CA 1
ATOM 984 C C . LEU A 1 116 ? 14.708 9.527 -8.782 1.00 81.06 116 LEU A C 1
ATOM 986 O O . LEU A 1 116 ? 13.750 9.409 -8.022 1.00 81.06 116 LEU A O 1
ATOM 990 N N . GLN A 1 117 ? 15.528 10.575 -8.783 1.00 84.44 117 GLN A N 1
ATOM 991 C CA . GLN A 1 117 ? 15.307 11.731 -7.935 1.00 84.44 117 GLN A CA 1
ATOM 992 C C . GLN A 1 117 ? 13.976 12.391 -8.301 1.00 84.44 117 GLN A C 1
ATOM 994 O O . GLN A 1 117 ? 13.106 12.504 -7.444 1.00 84.44 117 GLN A O 1
ATOM 999 N N . ASN A 1 118 ? 13.770 12.709 -9.581 1.00 87.25 118 ASN A N 1
ATOM 1000 C CA . ASN A 1 118 ? 12.545 13.342 -10.066 1.00 87.25 118 ASN A CA 1
ATOM 1001 C C . ASN A 1 118 ? 11.303 12.472 -9.813 1.00 87.25 118 ASN A C 1
ATOM 1003 O O . ASN A 1 118 ? 10.278 12.969 -9.353 1.00 87.25 118 ASN A O 1
ATOM 1007 N N . GLU A 1 119 ? 11.375 11.163 -10.069 1.00 87.38 119 GLU A N 1
ATOM 1008 C CA . GLU A 1 119 ? 10.266 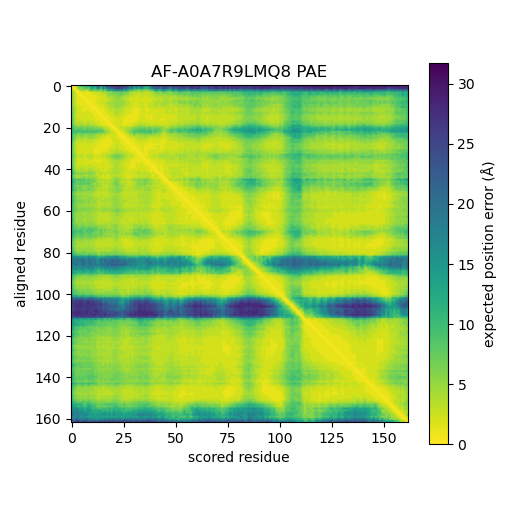10.241 -9.793 1.00 87.38 119 GLU A CA 1
ATOM 1009 C C . GLU A 1 119 ? 10.020 10.050 -8.294 1.00 87.38 119 GLU A C 1
ATOM 1011 O O . GLU A 1 119 ? 8.869 9.925 -7.870 1.00 87.38 119 GLU A O 1
ATOM 1016 N N . GLY A 1 120 ? 11.085 10.038 -7.494 1.00 89.75 120 GLY A N 1
ATOM 1017 C CA . GLY A 1 120 ? 11.021 9.976 -6.040 1.00 89.75 120 GLY A CA 1
ATOM 1018 C C . GLY A 1 120 ? 10.335 11.205 -5.456 1.00 89.75 120 GLY A C 1
ATOM 1019 O O . GLY A 1 120 ? 9.386 11.058 -4.690 1.00 89.75 120 GLY A O 1
ATOM 1020 N N . GLU A 1 121 ? 10.759 12.401 -5.867 1.00 92.69 121 GLU A N 1
ATOM 1021 C CA . GLU A 1 121 ? 10.146 13.676 -5.482 1.00 92.69 121 GLU A CA 1
ATOM 1022 C C . GLU A 1 121 ? 8.680 13.739 -5.925 1.00 92.69 121 GLU A C 1
ATOM 1024 O O . GLU A 1 121 ? 7.799 14.025 -5.114 1.00 92.69 121 GLU A O 1
ATOM 1029 N N . ARG A 1 122 ? 8.387 13.375 -7.181 1.00 92.88 122 ARG A N 1
ATOM 1030 C CA . ARG A 1 122 ? 7.020 13.358 -7.720 1.00 92.88 122 ARG A CA 1
ATOM 1031 C C . ARG A 1 122 ? 6.092 12.448 -6.914 1.00 92.88 122 ARG A C 1
ATOM 1033 O O . ARG A 1 122 ? 4.986 12.859 -6.572 1.00 92.88 122 ARG A O 1
ATOM 1040 N N . LEU A 1 123 ? 6.513 11.215 -6.615 1.00 93.25 123 LEU A N 1
ATOM 1041 C CA . LEU A 1 123 ? 5.693 10.291 -5.824 1.00 93.25 123 LEU A CA 1
ATOM 1042 C C . LEU A 1 123 ? 5.620 10.671 -4.347 1.00 93.25 123 LEU A C 1
ATOM 1044 O O . LEU A 1 123 ? 4.624 10.353 -3.703 1.00 93.25 123 LEU A O 1
ATOM 1048 N N . LEU A 1 124 ? 6.645 11.325 -3.802 1.00 95.56 124 LEU A N 1
ATOM 1049 C CA . LEU A 1 124 ? 6.591 11.843 -2.442 1.00 95.56 124 LEU A CA 1
ATOM 1050 C C . LEU A 1 124 ? 5.517 12.929 -2.321 1.00 95.56 124 LEU A C 1
ATOM 1052 O O . LEU A 1 124 ? 4.709 12.858 -1.401 1.00 95.56 124 LEU A O 1
ATOM 1056 N N . LEU A 1 125 ? 5.464 13.870 -3.267 1.00 96.00 125 LEU A N 1
ATOM 1057 C CA . LEU A 1 125 ? 4.418 14.897 -3.310 1.00 96.00 125 LEU A CA 1
ATOM 1058 C C . LEU A 1 125 ? 3.027 14.273 -3.460 1.00 96.00 125 LEU A C 1
ATOM 1060 O O . LEU A 1 125 ? 2.141 14.550 -2.662 1.00 96.00 125 LEU A O 1
ATOM 1064 N N . GLU A 1 126 ? 2.862 13.337 -4.396 1.00 95.50 126 GLU A N 1
ATOM 1065 C CA . GLU A 1 126 ? 1.591 12.624 -4.589 1.00 95.50 126 GLU A CA 1
ATOM 1066 C C . GLU A 1 126 ? 1.177 11.837 -3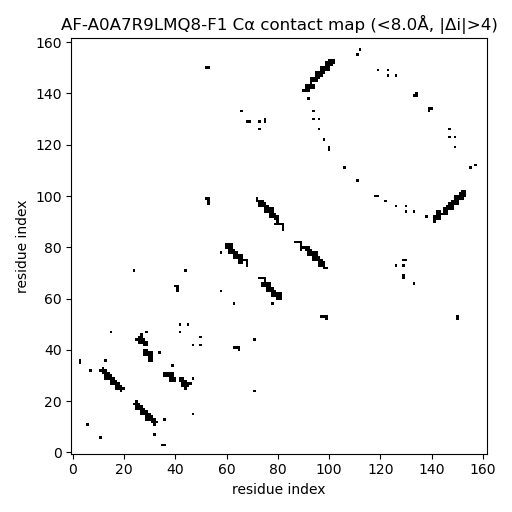.322 1.00 95.50 126 GLU A C 1
ATOM 1068 O O . GLU A 1 126 ? -0.001 11.761 -2.984 1.00 95.50 126 GLU A O 1
ATOM 1073 N N . ALA A 1 127 ? 2.135 11.287 -2.566 1.00 96.06 127 ALA A N 1
ATOM 1074 C CA . ALA A 1 127 ? 1.868 10.634 -1.284 1.00 96.06 127 ALA A CA 1
ATOM 1075 C C . ALA A 1 127 ? 1.455 11.628 -0.186 1.00 96.06 127 ALA A C 1
ATOM 1077 O O . ALA A 1 127 ? 0.653 11.272 0.679 1.00 96.06 127 ALA A O 1
ATOM 1078 N N . MET A 1 128 ? 2.002 12.847 -0.203 1.00 95.88 128 MET A N 1
ATOM 1079 C CA . MET A 1 128 ? 1.622 13.921 0.716 1.00 95.88 128 MET A CA 1
ATOM 1080 C C . MET A 1 128 ? 0.207 14.426 0.428 1.00 95.88 128 MET A C 1
ATOM 1082 O O . MET A 1 128 ? -0.564 14.567 1.373 1.00 95.88 128 MET A O 1
ATOM 1086 N N . ASP A 1 129 ? -0.160 14.594 -0.844 1.00 95.69 129 ASP A N 1
ATOM 1087 C CA . ASP A 1 129 ? -1.511 14.997 -1.255 1.00 95.69 129 ASP A CA 1
ATOM 1088 C C . ASP A 1 129 ? -2.561 13.968 -0.796 1.00 95.69 129 ASP A C 1
ATOM 1090 O O . ASP A 1 129 ? -3.572 14.308 -0.180 1.00 95.69 129 ASP A O 1
ATOM 1094 N N . GLU A 1 130 ? -2.306 12.674 -1.027 1.00 95.31 130 GLU A N 1
ATOM 1095 C CA . GLU A 1 130 ? -3.206 11.604 -0.572 1.00 95.31 130 GLU A CA 1
ATOM 1096 C C . GLU A 1 130 ? -3.291 11.547 0.963 1.00 95.31 130 GLU A C 1
ATOM 1098 O O . GLU A 1 130 ? -4.349 11.241 1.517 1.00 95.31 130 GLU A O 1
ATOM 1103 N N . LEU A 1 131 ? -2.200 11.859 1.673 1.00 94.81 131 LEU A N 1
ATOM 1104 C CA . LEU A 1 131 ? -2.193 11.929 3.134 1.00 94.81 131 LEU A CA 1
ATOM 1105 C C . LEU A 1 131 ? -2.987 13.137 3.653 1.00 94.81 131 LEU A C 1
ATOM 1107 O O . LEU A 1 131 ? -3.695 13.007 4.651 1.00 94.81 131 LEU A O 1
ATOM 1111 N N . GLU A 1 132 ? -2.920 14.285 2.977 1.00 94.62 132 GLU A N 1
ATOM 1112 C CA . GLU A 1 132 ? -3.741 15.457 3.291 1.00 94.62 132 GLU A CA 1
ATOM 1113 C C . GLU A 1 132 ? -5.232 15.115 3.191 1.00 94.62 132 GLU A C 1
ATOM 1115 O O . GLU A 1 132 ? -5.997 15.348 4.131 1.00 94.62 132 GLU A O 1
ATOM 1120 N N . VAL A 1 133 ? -5.631 14.450 2.103 1.00 94.75 133 VAL A N 1
ATOM 1121 C CA . VAL A 1 133 ? -7.001 13.947 1.940 1.00 94.75 133 VAL A CA 1
ATOM 1122 C C . VAL A 1 133 ? -7.338 12.919 3.025 1.00 94.75 133 VAL A C 1
ATOM 1124 O O . VAL A 1 133 ? -8.434 12.959 3.590 1.00 94.75 133 VAL A O 1
ATOM 1127 N N . ALA A 1 134 ? -6.407 12.034 3.388 1.00 94.31 134 ALA A N 1
ATOM 1128 C CA . ALA A 1 134 ? -6.607 11.032 4.435 1.00 94.31 134 ALA A CA 1
ATOM 1129 C C . ALA A 1 134 ? -6.950 11.638 5.802 1.00 94.31 134 ALA A C 1
ATOM 1131 O O . ALA A 1 134 ? -7.724 11.044 6.556 1.00 94.31 134 ALA A O 1
ATOM 1132 N N . PHE A 1 135 ? -6.432 12.826 6.129 1.00 94.62 135 PHE A N 1
ATOM 1133 C CA . PHE A 1 135 ? -6.738 13.500 7.395 1.00 94.62 135 PHE A CA 1
ATOM 1134 C C . PHE A 1 135 ? -8.209 13.912 7.536 1.00 94.62 135 PHE A C 1
ATOM 1136 O O . PHE A 1 135 ? -8.666 14.132 8.658 1.00 94.62 135 PHE A O 1
ATOM 1143 N N . THR A 1 136 ? -8.979 13.934 6.443 1.00 94.19 136 THR A N 1
ATOM 1144 C CA . THR A 1 136 ? -10.441 14.118 6.488 1.00 94.19 136 THR A CA 1
ATOM 1145 C C . THR A 1 136 ? -11.188 12.904 7.051 1.00 94.19 136 THR A C 1
ATOM 1147 O O . THR A 1 136 ? -12.363 13.002 7.411 1.00 94.19 136 THR A O 1
ATOM 1150 N N . HIS A 1 137 ? -10.522 11.752 7.168 1.00 95.06 137 HIS A N 1
ATOM 1151 C CA . HIS A 1 137 ? -11.075 10.567 7.809 1.00 95.06 137 HIS A CA 1
ATOM 1152 C C . HIS A 1 137 ? -11.413 10.846 9.283 1.00 95.06 137 HIS A C 1
ATOM 1154 O O . HIS A 1 137 ? -10.693 11.554 9.983 1.00 95.06 137 HIS A O 1
ATOM 1160 N N . SER A 1 138 ? -12.466 10.214 9.809 1.00 94.81 138 SER A N 1
ATOM 1161 C CA . SER A 1 138 ? -12.956 10.436 11.186 1.00 94.81 138 SER A CA 1
ATOM 1162 C C . SER A 1 138 ? -11.905 10.205 12.283 1.00 94.81 138 SER A C 1
ATOM 1164 O O . SER A 1 138 ? -11.970 10.801 13.357 1.00 94.81 138 SER A O 1
ATOM 1166 N N . LEU A 1 139 ? -10.928 9.336 12.013 1.00 94.00 139 LEU A N 1
ATOM 1167 C CA . LEU A 1 139 ? -9.799 9.032 12.899 1.00 94.00 139 LEU A CA 1
ATOM 1168 C C . LEU A 1 139 ? -8.521 9.817 12.567 1.00 94.00 139 LEU A C 1
ATOM 1170 O O . LEU A 1 139 ? -7.554 9.697 13.311 1.00 94.00 139 LEU A O 1
ATOM 1174 N N . GLY A 1 140 ? -8.513 10.627 11.506 1.00 92.50 140 GLY A N 1
ATOM 1175 C CA . GLY A 1 140 ? -7.362 11.426 11.078 1.00 92.50 140 GLY A CA 1
ATOM 1176 C C . GLY A 1 140 ? -6.757 12.283 12.197 1.00 92.50 140 GLY A C 1
ATOM 1177 O O . GLY A 1 140 ? -5.554 12.167 12.433 1.00 92.50 140 GLY A O 1
ATOM 1178 N N . PRO A 1 141 ? -7.560 13.031 12.982 1.00 93.56 141 PRO A N 1
ATOM 1179 C CA . PRO A 1 141 ? -7.059 13.829 14.108 1.00 93.56 141 PRO A CA 1
ATOM 1180 C C . PRO A 1 141 ? -6.416 13.026 15.249 1.00 93.56 141 PRO A C 1
ATOM 1182 O O . PRO A 1 141 ? -5.771 13.608 16.113 1.00 93.56 141 PRO A O 1
ATOM 1185 N N . LYS A 1 142 ? -6.623 11.703 15.293 1.00 93.94 142 LYS A N 1
ATOM 1186 C CA . LYS A 1 142 ? -6.014 10.806 16.287 1.00 93.94 142 LYS A CA 1
ATOM 1187 C C . LYS A 1 142 ? -4.740 10.140 15.779 1.00 93.94 142 LYS A C 1
ATOM 1189 O O . LYS A 1 142 ? -4.141 9.376 16.528 1.00 93.94 142 LYS A O 1
ATOM 1194 N N . THR A 1 143 ? -4.379 10.360 14.514 1.00 95.94 143 THR A N 1
ATOM 1195 C CA . THR A 1 143 ? -3.186 9.743 13.945 1.00 95.94 143 THR A CA 1
ATOM 1196 C C . THR A 1 143 ? -1.920 10.476 14.358 1.00 95.94 143 THR A C 1
ATOM 1198 O O . THR A 1 143 ? -1.881 11.705 14.366 1.00 95.94 143 THR A O 1
ATOM 1201 N N . ASP A 1 144 ? -0.878 9.716 14.674 1.00 94.81 144 ASP A N 1
ATOM 1202 C CA . ASP A 1 144 ? 0.468 10.215 14.923 1.00 94.81 144 ASP A CA 1
ATOM 1203 C C . ASP A 1 144 ? 1.500 9.360 14.171 1.00 94.81 144 ASP A C 1
ATOM 1205 O O . ASP A 1 144 ? 1.188 8.305 13.621 1.00 94.81 144 ASP A O 1
ATOM 1209 N N . CYS A 1 145 ? 2.744 9.839 14.078 1.00 95.62 145 CYS A N 1
ATOM 1210 C CA . CYS A 1 145 ? 3.855 9.071 13.499 1.00 95.62 145 CYS A CA 1
ATOM 1211 C C . CYS A 1 145 ? 3.547 8.408 12.132 1.00 95.62 145 CYS A C 1
ATOM 1213 O O . CYS A 1 145 ? 3.952 7.263 11.889 1.00 95.62 145 CYS A O 1
ATOM 1215 N N . ASN A 1 146 ? 2.816 9.111 11.255 1.00 96.94 146 ASN A N 1
ATOM 1216 C CA . ASN A 1 146 ? 2.458 8.635 9.916 1.00 96.94 146 ASN A CA 1
ATOM 1217 C C . ASN A 1 146 ? 3.712 8.299 9.095 1.00 96.94 146 ASN A C 1
ATOM 1219 O O . ASN A 1 146 ? 4.781 8.877 9.295 1.00 96.94 146 ASN A O 1
ATOM 1223 N N . HIS A 1 147 ? 3.591 7.351 8.168 1.00 97.56 147 HIS A N 1
ATOM 1224 C CA . HIS A 1 147 ? 4.747 6.758 7.501 1.00 97.56 147 HIS A CA 1
ATOM 1225 C C . HIS A 1 147 ? 4.546 6.643 5.990 1.00 97.56 147 HIS A C 1
ATOM 1227 O O . HIS A 1 147 ? 3.620 5.976 5.525 1.00 97.56 147 HIS A O 1
ATOM 1233 N N . ILE A 1 148 ? 5.483 7.209 5.227 1.00 97.25 148 ILE A N 1
ATOM 1234 C CA . ILE A 1 148 ? 5.567 7.069 3.770 1.00 97.25 148 ILE A CA 1
ATOM 1235 C C . ILE A 1 148 ? 6.661 6.052 3.437 1.00 97.25 148 ILE A C 1
ATOM 1237 O O . ILE A 1 148 ? 7.781 6.126 3.934 1.00 97.25 148 ILE A O 1
ATOM 1241 N N . PHE A 1 149 ? 6.327 5.076 2.599 1.00 97.44 149 PHE A N 1
ATOM 1242 C CA . PHE A 1 149 ? 7.242 4.054 2.104 1.00 97.44 149 PHE A CA 1
ATOM 1243 C C . PHE A 1 149 ? 7.312 4.114 0.579 1.00 97.44 149 PHE A C 1
ATOM 1245 O O . PHE A 1 149 ? 6.307 3.886 -0.099 1.00 97.44 149 PHE A O 1
ATOM 1252 N N . LEU A 1 150 ? 8.510 4.358 0.053 1.00 94.75 150 LEU A N 1
ATOM 1253 C CA . LEU A 1 150 ? 8.798 4.352 -1.378 1.00 94.75 150 LEU A CA 1
ATOM 1254 C C . LEU A 1 150 ? 9.705 3.156 -1.687 1.00 94.75 150 LEU A C 1
ATOM 1256 O O . LEU A 1 150 ? 10.789 3.043 -1.116 1.00 94.75 150 LEU A O 1
ATOM 1260 N N . ASN A 1 151 ? 9.273 2.258 -2.575 1.00 92.75 151 ASN A N 1
ATOM 1261 C CA . ASN A 1 151 ? 10.088 1.121 -3.007 1.00 92.75 151 ASN A CA 1
ATOM 1262 C C . ASN A 1 151 ? 10.567 1.293 -4.450 1.00 92.75 151 ASN A C 1
ATOM 1264 O O . ASN A 1 151 ? 9.784 1.148 -5.388 1.00 92.75 151 ASN A O 1
ATOM 1268 N N . PHE A 1 152 ? 11.860 1.550 -4.620 1.00 88.75 152 PHE A N 1
ATOM 1269 C CA . PHE A 1 152 ? 12.521 1.604 -5.918 1.00 88.75 152 PHE A CA 1
ATOM 1270 C C . PHE A 1 152 ? 12.905 0.192 -6.374 1.00 88.75 152 PHE A C 1
ATOM 1272 O O . PHE A 1 152 ? 13.888 -0.383 -5.915 1.00 88.75 152 PHE A O 1
ATOM 1279 N N . VAL A 1 153 ? 12.122 -0.377 -7.291 1.00 85.94 153 VAL A N 1
ATOM 1280 C CA . VAL A 1 153 ? 12.375 -1.714 -7.863 1.00 85.94 153 VAL A CA 1
ATOM 1281 C C . VAL A 1 153 ? 13.517 -1.764 -8.897 1.00 85.94 153 VAL A C 1
ATOM 1283 O O . VAL A 1 153 ? 14.166 -2.810 -8.994 1.00 85.94 153 VAL A O 1
ATOM 1286 N N . PRO A 1 154 ? 13.795 -0.712 -9.695 1.00 81.25 154 PRO A N 1
ATOM 1287 C CA . PRO A 1 154 ? 14.857 -0.760 -10.697 1.00 81.25 154 PRO A CA 1
ATOM 1288 C C . PRO A 1 154 ? 16.234 -0.986 -10.070 1.00 81.25 154 PRO A C 1
ATOM 1290 O O . PRO A 1 154 ? 16.593 -0.359 -9.077 1.00 81.25 154 PRO A O 1
ATOM 1293 N N . LYS A 1 155 ? 17.036 -1.864 -10.683 1.00 76.25 155 LYS A N 1
ATOM 1294 C CA . LYS A 1 155 ? 18.435 -2.061 -10.287 1.00 76.25 155 LYS A CA 1
ATOM 1295 C C . LYS A 1 155 ? 19.277 -0.941 -10.867 1.00 76.25 155 LYS A C 1
ATOM 1297 O O . LYS A 1 155 ? 19.391 -0.8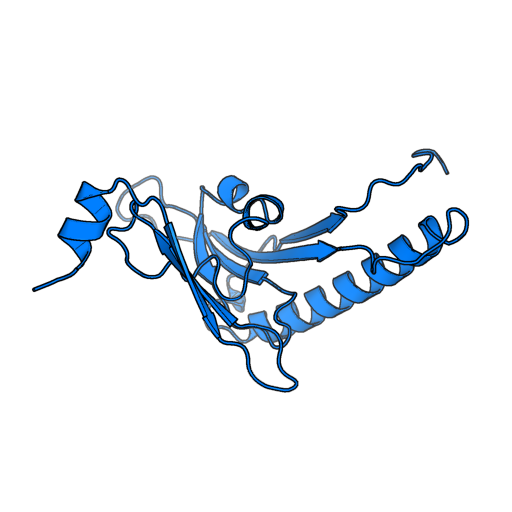41 -12.087 1.00 76.25 155 LYS A O 1
ATOM 1302 N N . ILE A 1 156 ? 19.872 -0.130 -10.003 1.00 72.69 156 ILE A N 1
ATOM 1303 C CA . ILE A 1 156 ? 20.665 1.022 -10.424 1.00 72.69 156 ILE A CA 1
ATOM 1304 C C . ILE A 1 156 ? 22.015 0.978 -9.717 1.00 72.69 156 ILE A C 1
ATOM 1306 O O . ILE A 1 156 ? 22.116 0.585 -8.557 1.00 72.69 156 ILE A O 1
ATOM 1310 N N . LEU A 1 157 ? 23.062 1.332 -10.459 1.00 74.56 157 LEU A N 1
ATOM 1311 C CA . LEU A 1 157 ? 24.397 1.548 -9.920 1.00 74.56 157 LEU A CA 1
ATOM 1312 C C . LEU A 1 157 ? 24.455 2.979 -9.393 1.00 74.56 157 LEU A C 1
ATOM 1314 O O . LEU A 1 157 ? 24.472 3.925 -10.176 1.00 74.56 157 LEU A O 1
ATOM 1318 N N . MET A 1 158 ? 24.458 3.119 -8.073 1.00 72.56 158 MET A N 1
ATOM 1319 C CA . MET A 1 158 ? 24.660 4.390 -7.383 1.00 72.56 158 MET A CA 1
ATOM 1320 C C . MET A 1 158 ? 25.827 4.252 -6.413 1.00 72.56 158 MET A C 1
ATOM 1322 O O . MET A 1 158 ? 26.020 3.191 -5.818 1.00 72.56 158 MET A O 1
ATOM 1326 N N . ASP A 1 159 ? 26.595 5.325 -6.270 1.00 79.38 159 ASP A N 1
ATOM 1327 C CA . ASP A 1 159 ? 27.564 5.474 -5.192 1.00 79.38 159 ASP A CA 1
ATOM 1328 C C . ASP A 1 159 ? 26.829 6.089 -3.991 1.00 79.38 159 ASP A C 1
ATOM 1330 O O . ASP A 1 159 ? 26.364 7.217 -4.118 1.00 79.38 159 ASP A O 1
ATOM 1334 N N . PRO A 1 160 ? 26.692 5.397 -2.844 1.00 78.31 160 PRO A N 1
ATOM 1335 C CA . PRO A 1 160 ? 26.003 5.942 -1.670 1.00 78.31 160 PRO A CA 1
ATOM 1336 C C . PRO A 1 160 ? 26.666 7.195 -1.080 1.00 78.31 160 PRO A C 1
ATOM 1338 O O . PRO A 1 160 ? 26.079 7.837 -0.213 1.00 78.31 160 PRO A O 1
ATOM 1341 N N . SER A 1 161 ? 27.905 7.490 -1.487 1.00 79.88 161 SER A N 1
ATOM 1342 C CA . SER A 1 161 ? 28.714 8.596 -0.966 1.00 79.88 161 SER A CA 1
ATOM 1343 C C . SER A 1 161 ? 28.669 9.852 -1.844 1.00 79.88 161 SER A C 1
ATOM 1345 O O . SER A 1 161 ? 29.268 10.860 -1.467 1.00 79.88 161 SER A O 1
ATOM 1347 N N . LYS A 1 162 ? 28.016 9.788 -3.012 1.00 57.97 162 LYS A N 1
ATOM 1348 C CA . LYS A 1 162 ? 27.764 10.926 -3.907 1.00 57.97 162 LYS A CA 1
ATOM 1349 C C . LYS A 1 162 ? 26.291 11.296 -3.891 1.00 57.97 162 LYS A C 1
ATOM 1351 O O . LYS A 1 162 ? 26.033 12.515 -3.949 1.00 57.97 162 LYS A O 1
#

Mean predicted aligned error: 6.45 Å

Radius of gyration: 18.68 Å; Cα contacts (8 Å, |Δi|>4): 214; chains: 1; bounding box: 52×45×50 Å

Foldseek 3Di:
DPCLVVCVVVVPQKDWDWDDDPPDQIWIWMFGVVVSRDTDVQQTLHDPVCVCLQVCVVLVQFDWDWDDFPDSQKTKIWTFGDDPDPPDDTQEIEIEIGGEDDDDPDDDQVCPPVVCVVVVVVVVVSSVVRLVVVCVPPCNVSYDPYYYYYHYPDDHDDDPVD

Sequence (162 aa):
MTRKADLEKHSIRRVTFIVCDKYRFPRYFTYRFRSGYVEDTIYRHFDPALAFHLEINRLRNYDLEAIPTASQKMHLYLGKAKVMAPGQQVTDFRFFVRTIIRHSDLITKEASYEFLQNEGERLLLEAMDELEVAFTHSLGPKTDCNHIFLNFVPKILMDPSK

Nearest PDB structures (foldseek):
  8xl2-assembly1_C  TM=8.891E-01  e=1.845E-17  Homo sapiens
  8xl2-assembly1_B  TM=8.891E-01  e=1.845E-17  Homo sapiens
  8xl0-assembly1_A  TM=8.329E-01  e=5.155E-18  Homo sapiens
  8xl0-assembly1_E  TM=8.329E-01  e=8.054E-18  Homo sapiens
  5i6f-assembly1_A  TM=8.657E-01  e=2.312E-13  Thermochaetoides thermophila DSM 1495

pLDDT: mean 87.72, std 11.08, range [44.16, 98.19]

InterPro domains:
  IPR013537 Acetyl-CoA carboxylase, central domain [PF08326] (3-161)
  IPR049076 Acetyl-CoA carboxylase [PTHR45728] (3-161)

Organism: NCBI:txid1979941

Solvent-accessible surface area (backbone atoms only — not comparable to full-atom values): 9891 Å² total; per-residue (Å²): 133,75,68,60,64,59,39,60,75,69,68,50,60,63,50,72,49,75,50,77,51,93,98,48,81,60,40,30,47,37,22,30,46,96,59,75,55,42,76,42,64,83,52,48,48,40,61,76,88,57,50,69,70,63,48,63,76,80,48,67,66,31,52,74,42,67,48,92,57,96,47,83,69,51,46,36,29,45,28,38,44,63,70,93,52,95,90,61,78,75,71,56,28,28,46,39,38,34,33,71,47,71,73,71,100,79,76,60,89,87,54,52,62,66,48,49,51,54,53,49,53,52,51,50,52,54,49,48,54,52,48,58,58,48,46,73,41,96,60,31,89,57,42,50,89,60,42,83,45,81,33,73,68,62,89,74,95,73,65,95,90,112